Protein AF-A0A1F8P744-F1 (afdb_monomer_lite)

Structure (mmCIF, N/CA/C/O backbone):
data_AF-A0A1F8P744-F1
#
_entry.id   AF-A0A1F8P744-F1
#
loop_
_atom_site.group_PDB
_atom_site.id
_atom_site.type_symbol
_atom_site.label_atom_id
_atom_site.label_alt_id
_atom_site.label_comp_id
_atom_site.label_asym_id
_atom_site.label_entity_id
_atom_site.label_seq_id
_atom_site.pdbx_PDB_ins_code
_atom_site.Cartn_x
_atom_site.Cartn_y
_atom_site.Cartn_z
_atom_site.occupancy
_atom_site.B_iso_or_equiv
_atom_site.auth_seq_id
_atom_site.auth_comp_id
_atom_site.auth_asym_id
_atom_site.auth_atom_id
_atom_site.pdbx_PDB_model_num
ATOM 1 N N . MET A 1 1 ? 25.307 -0.188 -38.464 1.00 51.44 1 MET A N 1
ATOM 2 C CA . MET A 1 1 ? 24.768 -1.496 -38.021 1.00 51.44 1 MET A CA 1
ATOM 3 C C . MET A 1 1 ? 24.286 -1.390 -36.567 1.00 51.44 1 MET A C 1
ATOM 5 O O . MET A 1 1 ? 24.914 -1.935 -35.677 1.00 51.44 1 MET A O 1
ATOM 9 N N . MET A 1 2 ? 23.213 -0.631 -36.305 1.00 58.66 2 MET A N 1
ATOM 10 C CA . MET A 1 2 ? 22.716 -0.308 -34.944 1.00 58.66 2 MET A CA 1
ATOM 11 C C . MET A 1 2 ? 21.169 -0.325 -34.883 1.00 58.66 2 MET A C 1
ATOM 13 O O . MET A 1 2 ? 20.560 0.377 -34.091 1.00 58.66 2 MET A O 1
ATOM 17 N N . GLY A 1 3 ? 20.503 -1.078 -35.767 1.00 61.28 3 GLY A N 1
ATOM 18 C CA . GLY A 1 3 ? 19.030 -1.132 -35.824 1.00 61.28 3 GLY A CA 1
ATOM 19 C C . GLY A 1 3 ? 18.422 -2.339 -35.104 1.00 61.28 3 GLY A C 1
ATOM 20 O O . GLY A 1 3 ? 17.354 -2.243 -34.511 1.00 61.28 3 GLY A O 1
ATOM 21 N N . PHE A 1 4 ? 19.124 -3.475 -35.103 1.00 71.38 4 PHE A N 1
ATOM 22 C CA . PHE A 1 4 ? 18.589 -4.738 -34.586 1.00 71.38 4 PHE A CA 1
ATOM 23 C C . PHE A 1 4 ? 18.496 -4.796 -33.053 1.00 71.38 4 PHE A C 1
ATOM 25 O O . PHE A 1 4 ? 17.579 -5.420 -32.526 1.00 71.38 4 PHE A O 1
ATOM 32 N N . GLY A 1 5 ? 19.387 -4.110 -32.327 1.00 76.00 5 GLY A N 1
ATOM 33 C CA . GLY A 1 5 ? 19.363 -4.088 -30.858 1.00 76.00 5 GLY A CA 1
ATOM 34 C C . GLY A 1 5 ? 18.163 -3.331 -30.279 1.00 76.00 5 GLY A C 1
ATOM 35 O O . GLY A 1 5 ? 17.558 -3.782 -29.311 1.00 76.00 5 GLY A O 1
ATOM 36 N N . LEU A 1 6 ? 17.771 -2.218 -30.911 1.00 84.25 6 LEU A N 1
ATOM 37 C CA . LEU A 1 6 ? 16.611 -1.426 -30.487 1.00 84.25 6 LEU A CA 1
ATOM 38 C C . LEU A 1 6 ? 15.299 -2.175 -30.721 1.00 84.25 6 LEU A C 1
ATOM 40 O O . LEU A 1 6 ? 14.440 -2.186 -29.845 1.00 84.25 6 LEU A O 1
ATOM 44 N N . ILE A 1 7 ? 15.168 -2.842 -31.870 1.00 87.31 7 ILE A N 1
ATOM 45 C CA . ILE A 1 7 ? 13.985 -3.650 -32.191 1.00 87.31 7 ILE A CA 1
ATOM 46 C C . ILE A 1 7 ? 13.855 -4.821 -31.206 1.00 87.31 7 ILE A C 1
ATOM 48 O O . ILE A 1 7 ? 12.766 -5.066 -30.692 1.00 87.31 7 ILE A O 1
ATOM 52 N N . GLY A 1 8 ? 14.961 -5.502 -30.882 1.00 86.31 8 GLY A N 1
ATOM 53 C CA . GLY A 1 8 ? 14.968 -6.578 -29.886 1.00 86.31 8 GLY A CA 1
A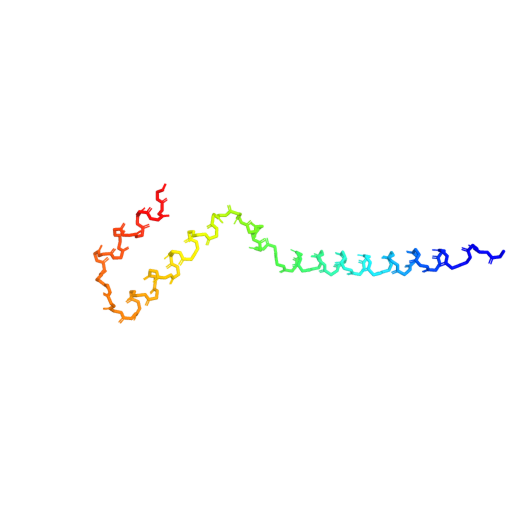TOM 54 C C . GLY A 1 8 ? 14.565 -6.106 -28.485 1.00 86.31 8 GLY A C 1
ATOM 55 O O . GLY A 1 8 ? 13.753 -6.756 -27.827 1.00 86.31 8 GLY A O 1
ATOM 56 N N . LEU A 1 9 ? 15.067 -4.945 -28.050 1.00 87.31 9 LEU A N 1
ATOM 57 C CA . LEU A 1 9 ? 14.695 -4.350 -26.764 1.00 87.31 9 LEU A CA 1
ATOM 58 C C . LEU A 1 9 ? 13.207 -3.986 -26.730 1.00 87.31 9 LEU A C 1
ATOM 60 O O . LEU A 1 9 ? 12.525 -4.298 -25.755 1.00 87.31 9 LEU A O 1
ATOM 64 N N . LEU A 1 10 ? 12.693 -3.386 -27.807 1.00 90.81 10 LEU A N 1
ATOM 65 C CA . LEU A 1 10 ? 11.287 -3.002 -27.906 1.00 90.81 10 LEU A CA 1
ATOM 66 C C . LEU A 1 10 ? 10.362 -4.223 -27.828 1.00 90.81 10 LEU A C 1
ATOM 68 O O . LEU A 1 10 ? 9.400 -4.209 -27.066 1.00 90.81 10 LEU A O 1
ATOM 72 N N . LEU A 1 11 ? 10.676 -5.287 -28.576 1.00 90.56 11 LEU A N 1
ATOM 73 C CA . LEU A 1 11 ? 9.908 -6.535 -28.565 1.00 90.56 11 LEU A CA 1
ATOM 74 C C . LEU A 1 11 ? 9.932 -7.208 -27.193 1.00 90.56 11 LEU A C 1
ATOM 76 O O . LEU A 1 11 ? 8.901 -7.698 -26.740 1.00 90.56 11 LEU A O 1
ATOM 80 N N . MET A 1 12 ? 11.076 -7.192 -26.505 1.00 90.88 12 MET A N 1
ATOM 81 C CA . MET A 1 12 ? 11.168 -7.735 -25.153 1.00 90.88 12 MET A CA 1
ATOM 82 C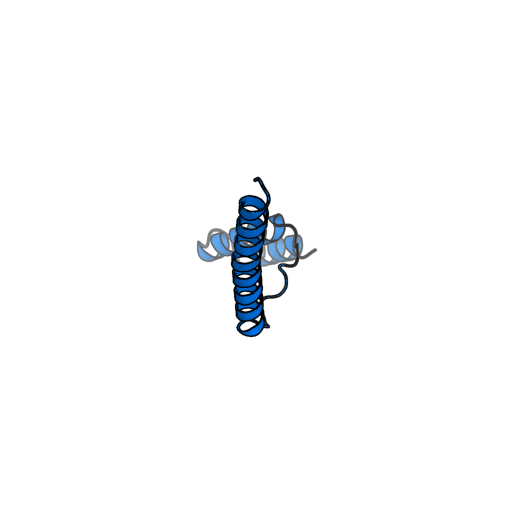 C . MET A 1 12 ? 10.318 -6.927 -24.167 1.00 90.88 12 MET A C 1
ATOM 84 O O . MET A 1 12 ? 9.580 -7.511 -23.377 1.00 90.88 12 MET A O 1
ATOM 88 N N . LEU A 1 13 ? 10.360 -5.594 -24.245 1.00 91.75 13 LEU A N 1
ATOM 89 C CA . LEU A 1 13 ? 9.547 -4.727 -23.391 1.00 91.75 13 LEU A CA 1
ATOM 90 C C . LEU A 1 13 ? 8.046 -4.896 -23.665 1.00 91.75 13 LEU A C 1
ATOM 92 O O . LEU A 1 13 ? 7.254 -4.936 -22.730 1.00 91.75 13 LEU A O 1
ATOM 96 N N . LEU A 1 14 ? 7.665 -5.042 -24.936 1.00 94.75 14 LEU A N 1
ATOM 97 C CA . LEU A 1 14 ? 6.296 -5.348 -25.360 1.00 94.75 14 LEU A CA 1
ATOM 98 C C . LEU A 1 14 ? 5.834 -6.710 -24.844 1.00 94.75 14 LEU A C 1
ATOM 100 O O . LEU A 1 14 ? 4.711 -6.822 -24.362 1.00 94.75 14 LEU A O 1
ATOM 104 N N . PHE A 1 15 ? 6.693 -7.726 -24.906 1.00 94.50 15 PHE A N 1
ATOM 105 C CA . PHE A 1 15 ? 6.388 -9.056 -24.389 1.00 94.50 15 PHE A CA 1
ATOM 106 C C . PHE A 1 15 ? 6.173 -9.032 -22.871 1.00 94.50 15 PHE A C 1
ATOM 108 O O . PHE A 1 15 ? 5.142 -9.498 -22.392 1.00 94.50 15 PHE A O 1
ATOM 115 N N . TRP A 1 16 ? 7.093 -8.425 -22.114 1.00 95.38 16 TRP A N 1
ATOM 116 C CA . TRP A 1 16 ? 6.965 -8.287 -20.658 1.00 95.38 16 TRP A CA 1
ATOM 117 C C . TRP A 1 16 ? 5.789 -7.396 -20.255 1.00 95.38 16 TRP A C 1
ATOM 119 O O . TRP A 1 16 ? 5.020 -7.758 -19.367 1.00 95.38 16 TRP A O 1
ATOM 129 N N . GLY A 1 17 ? 5.609 -6.258 -20.924 1.00 95.31 17 GLY A N 1
ATOM 130 C CA . GLY A 1 17 ? 4.483 -5.357 -20.689 1.00 95.31 17 GLY A CA 1
ATOM 131 C C . GLY A 1 17 ? 3.149 -6.039 -20.979 1.00 95.31 17 GLY A C 1
ATOM 132 O O . GLY A 1 17 ? 2.239 -5.993 -20.155 1.00 95.31 17 GLY A O 1
ATOM 133 N N . GLY A 1 18 ? 3.055 -6.748 -22.104 1.00 95.56 18 GLY A N 1
ATOM 134 C CA . GLY A 1 18 ? 1.889 -7.548 -22.468 1.00 95.56 18 GLY A CA 1
ATOM 135 C C . GLY A 1 18 ? 1.604 -8.660 -21.460 1.00 95.56 18 GLY A C 1
ATOM 136 O O . GLY A 1 18 ? 0.452 -8.838 -21.069 1.00 95.56 18 GLY A O 1
ATOM 137 N N . LEU A 1 19 ? 2.639 -9.355 -20.978 1.00 95.00 19 LEU A N 1
ATOM 138 C CA . LEU A 1 19 ? 2.508 -10.394 -19.954 1.00 95.00 19 LEU A CA 1
ATOM 139 C C . LEU A 1 19 ? 1.945 -9.826 -18.642 1.00 95.00 19 LEU A C 1
ATOM 141 O O . LEU A 1 19 ? 1.013 -10.398 -18.077 1.00 95.00 19 LEU A O 1
ATOM 145 N N . VAL A 1 20 ? 2.464 -8.682 -18.185 1.00 93.81 20 VAL A N 1
ATOM 146 C CA . VAL A 1 20 ? 1.991 -8.003 -16.966 1.00 93.81 20 VAL A CA 1
ATOM 147 C C . VAL A 1 20 ? 0.547 -7.533 -17.124 1.00 93.81 20 VAL A C 1
ATOM 149 O O . VAL A 1 20 ? -0.272 -7.769 -16.238 1.00 93.81 20 VAL A O 1
ATOM 152 N N . ILE A 1 21 ? 0.212 -6.908 -18.256 1.00 94.12 21 ILE A N 1
ATOM 153 C CA . ILE A 1 21 ? -1.154 -6.447 -18.539 1.00 94.12 21 ILE A CA 1
ATOM 154 C C . ILE A 1 21 ? -2.115 -7.640 -18.598 1.00 94.12 21 ILE A C 1
ATOM 156 O O . ILE A 1 21 ? -3.175 -7.599 -17.977 1.00 94.12 21 ILE A O 1
ATOM 160 N N . GLY A 1 22 ? -1.739 -8.719 -19.288 1.00 94.19 22 GLY A N 1
ATOM 161 C CA . GLY A 1 22 ? -2.537 -9.940 -19.379 1.00 94.19 22 GLY A CA 1
ATOM 162 C C . GLY A 1 22 ? -2.785 -10.574 -18.011 1.00 94.19 22 GLY A C 1
ATOM 163 O O . GLY A 1 22 ? -3.926 -10.894 -17.680 1.00 94.19 22 GLY A O 1
ATOM 164 N N . ALA A 1 23 ? -1.745 -10.679 -17.179 1.00 91.62 23 ALA A N 1
ATOM 165 C CA . ALA A 1 23 ? -1.868 -11.177 -15.812 1.00 91.62 23 ALA A CA 1
ATOM 166 C C . ALA A 1 23 ? -2.765 -10.272 -14.949 1.00 91.62 23 ALA A C 1
ATOM 168 O O . ALA A 1 23 ? -3.638 -10.769 -14.240 1.00 91.62 23 ALA A O 1
ATOM 169 N N . ALA A 1 24 ? -2.608 -8.949 -15.042 1.00 88.38 24 ALA A N 1
ATOM 170 C CA . ALA A 1 24 ? -3.433 -7.993 -14.307 1.00 88.38 24 ALA A CA 1
ATOM 171 C C . ALA A 1 24 ? -4.914 -8.068 -14.716 1.00 88.38 24 ALA A C 1
ATOM 173 O O . ALA A 1 24 ? -5.792 -8.043 -13.853 1.00 88.38 24 ALA A O 1
ATOM 174 N N . LEU A 1 25 ? -5.202 -8.204 -16.015 1.00 88.19 25 LEU A N 1
ATOM 175 C CA . LEU A 1 25 ? -6.564 -8.393 -16.519 1.00 88.19 25 LEU A CA 1
ATOM 176 C C . LEU A 1 25 ? -7.157 -9.724 -16.059 1.00 88.19 25 LEU A C 1
ATOM 178 O O . LEU A 1 25 ? -8.322 -9.756 -15.669 1.00 88.19 25 LEU A O 1
ATOM 182 N N . LEU A 1 26 ? -6.360 -10.794 -16.048 1.00 89.56 26 LEU A N 1
ATOM 183 C CA . LEU A 1 26 ? -6.784 -12.102 -15.562 1.00 89.56 26 LEU A CA 1
ATOM 184 C C . LEU A 1 26 ? -7.142 -12.042 -14.071 1.00 89.56 26 LEU A C 1
ATOM 186 O O . LEU A 1 26 ? -8.233 -12.452 -13.688 1.00 89.56 26 LEU A O 1
ATOM 190 N N . ILE A 1 27 ? -6.284 -11.439 -13.243 1.00 85.56 27 ILE A N 1
ATOM 191 C CA . ILE A 1 27 ? -6.556 -11.220 -11.814 1.00 85.56 27 ILE A CA 1
ATOM 192 C C . ILE A 1 27 ? -7.816 -10.363 -11.635 1.00 85.56 27 ILE A C 1
ATOM 194 O O . ILE A 1 27 ? -8.690 -10.715 -10.850 1.00 85.56 27 ILE A O 1
ATOM 198 N N . ARG A 1 28 ? -7.967 -9.273 -12.395 1.00 82.75 28 ARG A N 1
ATOM 199 C CA . ARG A 1 28 ? -9.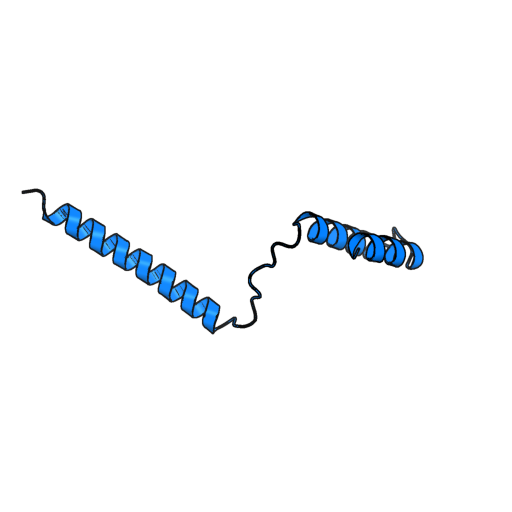161 -8.414 -12.335 1.00 82.75 28 ARG A CA 1
ATOM 200 C C . ARG A 1 28 ? -10.442 -9.158 -12.733 1.00 82.75 28 ARG A C 1
ATOM 202 O O . ARG A 1 28 ? -11.490 -8.901 -12.149 1.00 82.75 28 ARG A O 1
ATOM 209 N N . ALA A 1 29 ? -10.364 -10.060 -13.711 1.00 81.56 29 ALA A N 1
ATOM 210 C CA . ALA A 1 29 ? -11.496 -10.855 -14.182 1.00 81.56 29 ALA A CA 1
ATOM 211 C C . ALA A 1 29 ? -11.869 -11.989 -13.213 1.00 81.56 29 ALA A C 1
ATOM 213 O O . ALA A 1 29 ? -13.052 -12.280 -13.055 1.00 81.56 29 ALA A O 1
ATOM 214 N N . LEU A 1 30 ? -10.883 -12.605 -12.550 1.00 81.00 30 LEU A N 1
ATOM 215 C CA . LEU A 1 30 ? -11.096 -13.629 -11.519 1.00 81.00 30 LEU A CA 1
ATOM 216 C C . LEU A 1 30 ? -11.540 -13.040 -10.173 1.00 81.00 30 LEU A C 1
ATOM 218 O O . LEU A 1 30 ? -12.273 -13.694 -9.437 1.00 81.00 30 LEU A O 1
ATOM 222 N N . PHE A 1 31 ? -11.152 -11.799 -9.869 1.00 74.94 31 PHE A N 1
ATOM 223 C CA . PHE A 1 31 ? -11.533 -11.086 -8.648 1.00 74.94 31 PHE A CA 1
ATOM 224 C C . PHE A 1 31 ? -12.346 -9.812 -8.953 1.00 74.94 31 PHE A C 1
ATOM 226 O O . PHE A 1 31 ? -11.922 -8.710 -8.592 1.00 74.94 31 PHE A O 1
ATOM 233 N N . PRO A 1 32 ? -13.553 -9.923 -9.548 1.00 61.75 32 PRO A N 1
ATOM 234 C CA . PRO A 1 32 ? -14.396 -8.767 -9.875 1.00 61.75 32 PRO A CA 1
ATOM 235 C C . PRO A 1 32 ? -14.908 -8.002 -8.635 1.00 61.75 32 PRO A C 1
ATOM 237 O O . PRO A 1 32 ? -15.517 -6.946 -8.771 1.00 61.75 32 PRO A O 1
ATOM 240 N N . GLY A 1 33 ? -14.648 -8.510 -7.423 1.00 57.34 33 GLY A N 1
ATOM 241 C CA . GLY A 1 33 ? -15.005 -7.891 -6.142 1.00 57.34 33 GLY A CA 1
ATOM 242 C C . GLY A 1 33 ? -13.866 -7.161 -5.424 1.00 57.34 33 GLY A C 1
ATOM 243 O O . GLY A 1 33 ? -14.095 -6.624 -4.337 1.00 57.34 33 GLY A O 1
ATOM 244 N N . GLY A 1 34 ? -12.658 -7.119 -5.997 1.00 56.00 34 GLY A N 1
ATOM 245 C CA . GLY A 1 34 ? -11.577 -6.273 -5.497 1.00 56.00 34 GLY A CA 1
ATOM 246 C C . GLY A 1 34 ? -11.927 -4.817 -5.764 1.00 56.00 34 GLY A C 1
ATOM 247 O O . GLY A 1 34 ? -11.508 -4.259 -6.776 1.00 56.00 34 GLY A O 1
ATOM 248 N N . LYS A 1 35 ? -12.754 -4.227 -4.889 1.00 55.94 35 LYS A N 1
ATOM 249 C CA . LYS A 1 35 ? -13.013 -2.785 -4.853 1.00 55.94 35 LYS A CA 1
ATOM 250 C C . LYS A 1 35 ? -11.670 -2.093 -5.098 1.00 55.94 35 LYS A C 1
ATOM 252 O O . LYS A 1 35 ? -10.715 -2.452 -4.399 1.00 55.94 35 LYS A O 1
ATOM 257 N N . PRO A 1 36 ? -11.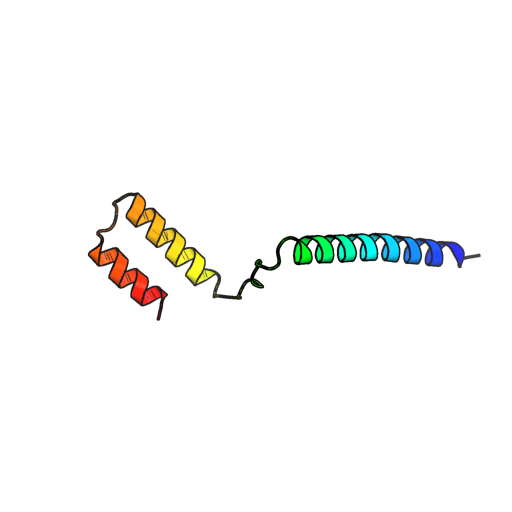558 -1.170 -6.078 1.00 50.72 36 PRO A N 1
ATOM 258 C CA . PRO A 1 36 ? -10.382 -0.313 -6.136 1.00 50.72 36 PRO A CA 1
ATOM 259 C C . PRO A 1 36 ? -10.261 0.221 -4.727 1.00 50.72 36 PRO A C 1
ATOM 261 O O . PRO A 1 36 ? -11.271 0.732 -4.243 1.00 50.72 36 PRO A O 1
ATOM 264 N N . PHE A 1 37 ? -9.137 -0.058 -4.050 1.00 53.84 37 PHE A N 1
ATOM 265 C CA . PHE A 1 37 ? -8.902 0.407 -2.690 1.00 53.84 37 PHE A CA 1
ATOM 266 C C . PHE A 1 37 ? -9.452 1.823 -2.661 1.00 53.84 37 PHE A C 1
ATOM 268 O O . PHE A 1 37 ? -8.887 2.677 -3.358 1.00 53.84 37 PHE A O 1
ATOM 275 N N . PRO A 1 38 ? -10.595 2.078 -1.990 1.00 47.91 38 PRO A N 1
ATOM 276 C CA . PRO A 1 38 ? -10.938 3.448 -1.765 1.00 47.91 38 PRO A CA 1
ATOM 277 C C . PRO A 1 38 ? -9.726 3.908 -0.980 1.00 47.91 38 PRO A C 1
ATOM 279 O O . PRO A 1 38 ? -9.298 3.261 -0.018 1.00 47.91 38 PRO A O 1
ATOM 282 N N . THR A 1 39 ? -9.092 4.955 -1.467 1.00 48.22 39 THR A N 1
ATOM 283 C CA . THR A 1 39 ? -8.224 5.796 -0.668 1.00 48.22 39 THR A CA 1
ATOM 284 C C . THR A 1 39 ? -9.087 6.372 0.459 1.00 48.22 39 THR A C 1
ATOM 286 O O . THR A 1 39 ? -9.355 7.563 0.501 1.00 48.22 39 THR A O 1
ATOM 289 N N . LEU A 1 40 ? -9.616 5.508 1.330 1.00 54.03 40 LEU A N 1
ATOM 290 C CA . LEU A 1 40 ? -9.944 5.846 2.689 1.00 54.03 40 LEU A CA 1
ATOM 291 C C . LEU A 1 40 ? -8.602 6.232 3.303 1.00 54.03 40 LEU A C 1
ATOM 293 O O . LEU A 1 40 ? -7.598 5.561 3.014 1.00 54.03 40 LEU A O 1
ATOM 297 N N . PRO A 1 41 ? -8.553 7.313 4.091 1.00 52.47 41 PRO A N 1
ATOM 298 C CA . PRO A 1 41 ? -7.334 7.714 4.766 1.00 52.47 41 PRO A CA 1
ATOM 299 C C . PR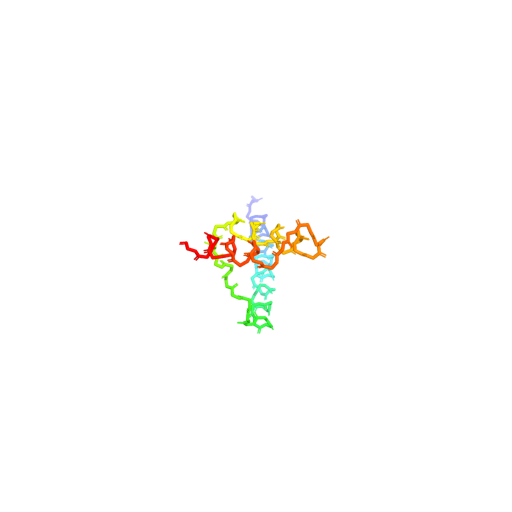O A 1 41 ? -6.758 6.475 5.440 1.00 52.47 41 PRO A C 1
ATOM 301 O O . PRO A 1 41 ? -7.443 5.800 6.209 1.00 52.47 41 PRO A O 1
ATOM 304 N N . ARG A 1 42 ? -5.524 6.110 5.093 1.00 56.88 42 ARG A N 1
ATOM 305 C CA . ARG A 1 42 ? -4.844 4.926 5.639 1.00 56.88 42 ARG A CA 1
ATOM 306 C C . ARG A 1 42 ? -4.841 4.944 7.180 1.00 56.88 42 ARG A C 1
ATOM 308 O O . ARG A 1 42 ? -4.795 3.886 7.798 1.00 56.88 42 ARG A O 1
ATOM 315 N N . GLU A 1 43 ? -4.975 6.137 7.764 1.00 58.06 43 GLU A N 1
ATOM 316 C CA . GLU A 1 43 ? -5.254 6.386 9.180 1.00 58.06 43 GLU A CA 1
ATOM 317 C C . GLU A 1 43 ? -6.521 5.691 9.695 1.00 58.06 43 GLU A C 1
ATOM 319 O O . GLU A 1 43 ? -6.414 4.945 10.664 1.00 58.06 43 GLU A O 1
ATOM 324 N N . ASN A 1 44 ? -7.677 5.818 9.035 1.00 58.50 44 ASN A N 1
ATOM 325 C CA . ASN A 1 44 ? -8.945 5.248 9.522 1.00 58.50 44 ASN A CA 1
ATOM 326 C C . ASN A 1 44 ? -8.926 3.715 9.571 1.00 58.50 44 ASN A C 1
ATOM 328 O O . ASN A 1 44 ? -9.489 3.110 10.485 1.00 58.50 44 ASN A O 1
ATOM 332 N N . LEU A 1 45 ? -8.231 3.068 8.627 1.00 62.91 45 LEU A N 1
ATOM 333 C CA . LEU A 1 45 ? -8.019 1.617 8.669 1.00 62.91 45 LEU A CA 1
ATOM 334 C C . LEU A 1 45 ? -7.132 1.217 9.856 1.00 62.91 45 LEU A C 1
ATOM 336 O O . LEU A 1 45 ? -7.433 0.234 10.527 1.00 62.91 45 LEU A O 1
ATOM 340 N N . SER A 1 46 ? -6.078 1.988 10.147 1.00 71.44 46 SER A N 1
ATOM 341 C CA . SER A 1 46 ? -5.198 1.720 11.293 1.00 71.44 46 SER A CA 1
ATOM 342 C C . SER A 1 46 ? -5.877 1.982 12.643 1.00 71.44 46 SER A C 1
ATOM 344 O O . SER A 1 46 ? -5.694 1.203 13.580 1.00 71.44 46 SER A O 1
ATOM 346 N N . ALA A 1 47 ? -6.709 3.026 12.732 1.00 77.56 47 ALA A N 1
ATOM 347 C CA . ALA A 1 47 ? -7.440 3.391 13.940 1.00 77.56 47 ALA A CA 1
ATOM 348 C C . ALA A 1 47 ? -8.459 2.306 14.311 1.00 77.56 47 ALA A C 1
ATOM 350 O O . ALA A 1 47 ? -8.449 1.817 15.440 1.00 77.56 47 ALA A O 1
ATOM 351 N N . ARG A 1 48 ? -9.253 1.833 13.337 1.00 81.06 48 ARG A N 1
ATOM 352 C CA . ARG A 1 48 ? -10.179 0.710 13.557 1.00 81.06 48 ARG A CA 1
ATOM 353 C C . ARG A 1 48 ? -9.471 -0.592 13.911 1.00 81.06 48 ARG A C 1
ATOM 355 O O . ARG A 1 48 ? -9.887 -1.263 14.844 1.00 81.06 48 ARG A O 1
ATOM 362 N N . GLN A 1 49 ? -8.384 -0.932 13.213 1.00 82.00 49 GLN A N 1
ATOM 363 C CA . GLN A 1 49 ? -7.614 -2.145 13.519 1.00 82.00 49 GLN A CA 1
ATOM 364 C C . GLN A 1 49 ? -7.049 -2.118 14.945 1.00 82.00 49 GLN A C 1
ATOM 366 O O . GLN A 1 49 ? -7.065 -3.135 15.635 1.00 82.00 49 GLN A O 1
ATOM 371 N N . THR A 1 50 ? -6.592 -0.950 15.403 1.00 85.00 50 THR A N 1
ATOM 372 C CA . THR A 1 50 ? -6.101 -0.766 16.774 1.00 85.00 50 THR A CA 1
ATOM 373 C C . THR A 1 50 ? -7.237 -0.866 17.794 1.00 85.00 50 THR A C 1
ATOM 375 O O . THR A 1 50 ? -7.058 -1.480 18.845 1.00 85.00 50 THR A O 1
ATOM 378 N N . LEU A 1 51 ? -8.404 -0.292 17.489 1.00 86.31 51 LEU A N 1
ATOM 379 C CA . LEU A 1 51 ? -9.591 -0.347 18.344 1.00 86.31 51 LEU A CA 1
ATOM 380 C C . LEU A 1 51 ? -10.093 -1.791 18.529 1.00 86.31 51 LEU A C 1
ATOM 382 O O . LEU A 1 51 ? -10.271 -2.239 19.662 1.00 86.31 51 LEU A O 1
ATOM 386 N N . ASP A 1 52 ? -10.239 -2.536 17.430 1.00 85.19 52 ASP A N 1
ATOM 387 C CA . ASP A 1 52 ? -10.674 -3.940 17.443 1.00 85.19 52 ASP A CA 1
ATOM 388 C C . ASP A 1 52 ? -9.701 -4.823 18.238 1.00 85.19 52 ASP A C 1
ATOM 390 O O . ASP A 1 52 ? -10.122 -5.697 19.001 1.00 85.19 52 ASP A O 1
ATOM 394 N N . GLN A 1 53 ? -8.393 -4.576 18.106 1.00 87.12 53 GLN A N 1
ATOM 395 C CA . GLN A 1 53 ? -7.372 -5.317 18.843 1.00 87.12 53 GLN A CA 1
ATOM 396 C C . GLN A 1 53 ? -7.505 -5.120 20.359 1.00 87.12 53 GLN A C 1
ATOM 398 O O . GLN A 1 53 ? -7.431 -6.099 21.102 1.00 87.12 53 GLN A O 1
ATOM 403 N N . ARG A 1 54 ? -7.739 -3.888 20.826 1.00 85.25 54 ARG A N 1
ATOM 404 C CA . ARG A 1 54 ? -7.902 -3.597 22.262 1.00 85.25 54 ARG A CA 1
ATOM 405 C C . ARG A 1 54 ? -9.198 -4.163 22.828 1.00 85.25 54 ARG A C 1
ATOM 407 O O . ARG A 1 54 ? -9.203 -4.667 23.949 1.00 85.25 54 ARG A O 1
ATOM 414 N N . TYR A 1 55 ? -10.276 -4.141 22.043 1.00 87.00 55 TYR A N 1
ATOM 415 C CA . TYR A 1 55 ? -11.536 -4.778 22.427 1.00 87.00 55 TYR A CA 1
ATOM 416 C C . TYR A 1 55 ? -11.375 -6.298 22.562 1.00 87.00 55 TYR A C 1
ATOM 418 O O . TYR A 1 55 ? -11.804 -6.882 23.555 1.00 87.00 55 TYR A O 1
ATOM 426 N N . ALA A 1 56 ? -10.678 -6.938 21.617 1.00 88.25 56 ALA A N 1
ATOM 427 C CA . ALA A 1 56 ? -10.387 -8.372 21.671 1.00 88.25 56 ALA A CA 1
ATOM 428 C C . ALA A 1 56 ? -9.465 -8.755 22.840 1.00 88.25 56 ALA A C 1
ATOM 430 O O . ALA A 1 56 ? -9.593 -9.841 23.403 1.00 88.25 56 ALA A O 1
ATOM 431 N N . GLN A 1 57 ? -8.547 -7.863 23.217 1.00 87.81 57 GLN A N 1
ATOM 432 C CA . GLN A 1 57 ? -7.711 -8.013 24.409 1.00 87.81 57 GLN A CA 1
ATOM 433 C C . GLN A 1 57 ? -8.483 -7.745 25.714 1.00 87.81 57 GLN A C 1
ATOM 435 O O . GLN A 1 57 ? -7.968 -8.044 26.789 1.00 87.81 57 GLN A O 1
ATOM 440 N N . GLY A 1 58 ? -9.712 -7.221 25.635 1.00 86.75 58 GLY A N 1
ATOM 441 C CA . GLY A 1 58 ? -10.524 -6.849 26.793 1.00 86.75 58 GLY A CA 1
ATOM 442 C C . GLY A 1 58 ? -9.996 -5.623 27.540 1.00 86.75 58 GLY A C 1
ATOM 443 O O . GLY A 1 58 ? -10.374 -5.408 28.688 1.00 86.75 58 GLY A O 1
ATOM 444 N N . GLU A 1 59 ? -9.116 -4.835 26.914 1.00 89.06 59 GLU A N 1
ATOM 445 C CA . GLU A 1 59 ? -8.552 -3.612 27.501 1.00 89.06 59 GLU A CA 1
ATOM 446 C C . GLU A 1 59 ? -9.562 -2.460 27.534 1.00 89.06 59 GLU A C 1
ATOM 448 O O . GLU A 1 59 ? -9.391 -1.521 28.306 1.00 89.06 59 GLU A O 1
ATOM 453 N N . ILE A 1 60 ? -10.596 -2.529 26.692 1.00 89.38 60 ILE A N 1
ATOM 454 C CA . ILE A 1 60 ? -11.674 -1.542 26.608 1.00 89.38 60 ILE A CA 1
ATOM 455 C C . ILE A 1 60 ? -13.032 -2.222 26.731 1.00 89.38 60 ILE A C 1
ATOM 457 O O . ILE A 1 60 ? -13.241 -3.351 26.270 1.00 89.38 60 ILE A O 1
ATOM 461 N N . THR A 1 61 ? -13.966 -1.512 27.345 1.00 88.88 61 THR A N 1
ATOM 462 C CA . THR A 1 61 ? -15.354 -1.951 27.480 1.00 88.88 61 THR A CA 1
ATOM 463 C C . THR A 1 61 ? -16.130 -1.757 26.176 1.00 88.88 61 THR A C 1
ATOM 465 O O . THR A 1 61 ? -15.692 -1.071 25.248 1.00 88.88 61 THR A O 1
ATOM 468 N N . ARG A 1 62 ? -17.306 -2.386 26.073 1.00 86.75 62 ARG A N 1
ATOM 469 C CA . ARG A 1 62 ? -18.153 -2.274 24.876 1.00 86.75 62 ARG A CA 1
ATOM 470 C C . ARG A 1 62 ? -18.641 -0.840 24.674 1.00 86.75 62 ARG A C 1
ATOM 472 O O . ARG A 1 62 ? -18.772 -0.394 23.540 1.00 86.75 62 ARG A O 1
ATOM 479 N N . GLU A 1 63 ? -18.902 -0.134 25.764 1.00 89.12 63 GLU A N 1
ATOM 480 C CA . GLU A 1 63 ? -19.353 1.252 25.760 1.00 89.12 63 GLU A CA 1
ATOM 481 C C . GLU A 1 63 ? -18.272 2.173 25.176 1.00 89.12 63 GLU A C 1
ATOM 483 O O . GLU A 1 63 ? -18.559 2.978 24.292 1.00 89.12 63 GLU A O 1
ATOM 488 N N . GLU A 1 64 ? -17.018 2.000 25.602 1.00 86.50 64 GLU A N 1
ATOM 489 C CA . GLU A 1 64 ? -15.868 2.749 25.074 1.00 86.50 64 GLU A CA 1
ATOM 490 C C . GLU A 1 64 ? -15.596 2.424 23.600 1.00 86.50 64 GLU A C 1
ATOM 492 O O . GLU A 1 64 ? -15.293 3.321 22.812 1.00 86.50 64 GLU A O 1
ATOM 497 N N . PHE A 1 65 ? -15.753 1.156 23.207 1.00 89.19 65 PHE A N 1
ATOM 498 C CA . PHE A 1 65 ? -15.609 0.730 21.817 1.00 89.19 65 PHE A CA 1
ATOM 499 C C . PHE A 1 65 ? -16.593 1.448 20.886 1.00 89.19 65 PHE A C 1
ATOM 501 O O . PHE A 1 65 ? -16.188 1.955 19.842 1.00 89.19 65 PHE A O 1
ATOM 508 N N . GLU A 1 66 ? -17.874 1.515 21.255 1.00 87.69 66 GLU A N 1
ATOM 509 C CA . GLU A 1 66 ? -18.905 2.131 20.409 1.00 87.69 66 GLU A CA 1
ATOM 510 C C . GLU A 1 66 ? -18.702 3.646 20.259 1.00 87.69 66 GLU A C 1
ATOM 512 O O . GLU A 1 66 ? -18.865 4.170 19.158 1.00 87.69 66 GLU A O 1
ATOM 517 N N . VAL A 1 67 ? -18.281 4.343 21.322 1.00 89.25 67 VAL A N 1
ATOM 518 C CA . VAL A 1 67 ? -17.994 5.789 21.271 1.00 89.25 67 VAL A CA 1
ATOM 519 C C . VAL A 1 67 ? -16.832 6.087 20.322 1.00 89.25 67 VAL A C 1
ATOM 521 O O . VAL A 1 67 ? -16.960 6.924 19.433 1.00 89.25 67 VAL A O 1
ATOM 524 N N . ILE A 1 68 ? -15.713 5.372 20.464 1.00 85.94 68 ILE A N 1
ATOM 525 C CA . ILE A 1 68 ? -14.525 5.595 19.624 1.00 85.94 68 ILE A CA 1
ATOM 526 C C . ILE A 1 68 ? -14.791 5.152 18.180 1.00 85.94 68 ILE A C 1
ATOM 528 O O . ILE A 1 68 ? -14.310 5.766 17.231 1.00 85.94 68 ILE A O 1
ATOM 532 N N . ARG A 1 69 ? -15.584 4.094 17.986 1.00 85.62 69 ARG A N 1
ATOM 533 C CA . ARG A 1 69 ? -15.992 3.657 16.651 1.00 85.62 69 ARG A CA 1
ATOM 534 C C . ARG A 1 69 ? -16.809 4.728 15.928 1.00 85.62 69 ARG A C 1
ATOM 536 O O . ARG A 1 69 ? -16.592 4.900 14.732 1.00 85.62 69 ARG A O 1
ATOM 543 N N . GLN A 1 70 ? -17.731 5.396 16.624 1.00 85.88 70 GLN A N 1
ATOM 544 C CA . GLN A 1 70 ? -18.516 6.500 16.063 1.00 85.88 70 GLN A CA 1
ATOM 545 C C . GLN A 1 70 ? -17.621 7.692 15.710 1.00 85.88 70 GLN A C 1
ATOM 547 O O . GLN A 1 70 ? -17.739 8.214 14.611 1.00 85.88 70 GLN A O 1
ATOM 552 N N . ASP A 1 71 ? -16.661 8.033 16.572 1.00 84.31 71 ASP A N 1
ATOM 553 C CA . ASP A 1 71 ? -15.690 9.115 16.339 1.00 84.31 71 ASP A CA 1
ATOM 554 C C . ASP A 1 71 ? -14.776 8.860 15.119 1.00 84.31 71 ASP A C 1
ATOM 556 O O . ASP A 1 71 ? -14.419 9.783 14.401 1.00 84.31 71 ASP A O 1
ATOM 560 N N . ILE A 1 72 ? -14.433 7.595 14.831 1.00 81.31 72 ILE A N 1
ATOM 561 C CA . ILE A 1 72 ? -13.668 7.197 13.627 1.00 81.31 72 ILE A CA 1
ATOM 562 C C . ILE A 1 72 ? -14.563 7.118 12.367 1.00 81.31 72 ILE A C 1
ATOM 564 O O . ILE A 1 72 ? -14.063 7.048 11.237 1.00 81.31 72 ILE A O 1
ATOM 568 N N . GLU A 1 73 ? -15.883 7.017 12.545 1.00 73.81 73 GLU A N 1
ATOM 569 C CA . GLU A 1 73 ? -16.877 6.940 11.466 1.00 73.81 73 GLU A CA 1
ATOM 570 C C . GLU A 1 73 ? -17.389 8.310 10.994 1.00 73.81 73 GLU A C 1
ATOM 572 O O . GLU A 1 73 ? -17.826 8.386 9.840 1.00 73.81 73 GLU A O 1
ATOM 577 N N . GLU A 1 74 ? -17.320 9.347 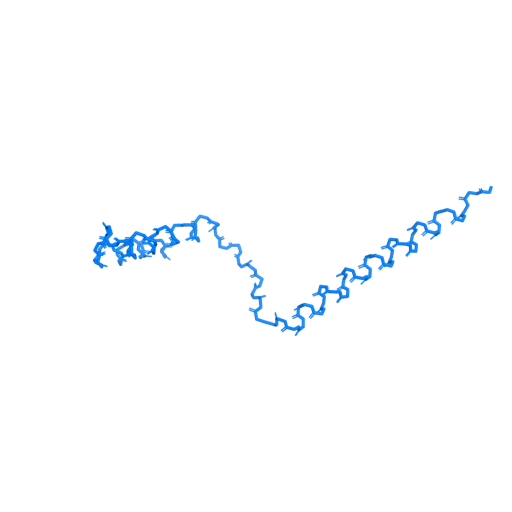11.836 1.00 62.56 74 GLU A N 1
ATOM 578 C CA . GLU A 1 74 ? -17.605 10.756 11.493 1.00 62.56 74 GLU A CA 1
ATOM 579 C C . GLU A 1 74 ? -16.450 11.453 10.748 1.00 62.56 74 GLU A C 1
ATOM 581 O O . GLU A 1 74 ? -16.764 12.307 9.881 1.00 62.56 74 GLU A O 1
#

Sequence (74 aa):
MMGFGLIGLLLMLLFWGGLVIGAALLIRALFPGGKPFPTLPRENLSARQTLDQRYAQGEITREEFEVIRQDIEE

Radius of gyration: 23.9 Å; chains: 1; bounding box: 44×24×66 Å

Secondary structure (DSSP, 8-state):
--SHHHHHHHHHHHHHHHHHHHHHHHHHHH-TT--------HHHHHHHHHHHHHHHTTSS-HHHHHHHHHHHH-

pLDDT: mean 79.25, std 14.28, range [47.91, 95.56]

Foldseek 3Di:
DPPPVVVVVVVVCVVVVVVVVVVVVVVCVVCVPPDPPPVPPVVLVVQLVVLVVCVVVVVDDPVRSVVSNVVSVD